Protein AF-A0A1P8UA63-F1 (afdb_monomer_lite)

Structure (mmCIF, N/CA/C/O backbone):
data_AF-A0A1P8UA63-F1
#
_entry.id   AF-A0A1P8UA63-F1
#
loop_
_atom_site.group_PDB
_atom_site.id
_atom_site.type_symbol
_atom_site.label_atom_id
_atom_site.label_alt_id
_atom_site.label_comp_id
_atom_site.label_asym_id
_atom_site.label_entity_id
_atom_site.label_seq_id
_atom_site.pdbx_PDB_ins_code
_atom_site.Cartn_x
_atom_site.Cartn_y
_atom_site.Cartn_z
_atom_site.occupancy
_atom_site.B_iso_or_equiv
_atom_site.auth_seq_id
_atom_site.auth_comp_id
_atom_site.auth_asym_id
_atom_site.auth_atom_id
_atom_site.pdbx_PDB_model_num
ATOM 1 N N . MET A 1 1 ? -2.585 11.023 6.240 1.00 89.50 1 MET A N 1
ATOM 2 C CA . MET A 1 1 ? -3.402 11.978 7.038 1.00 89.50 1 MET A CA 1
ATOM 3 C C . MET A 1 1 ? -3.393 11.525 8.494 1.00 89.50 1 MET A C 1
ATOM 5 O O . MET A 1 1 ? -3.206 10.338 8.711 1.00 89.50 1 MET A O 1
ATOM 9 N N . ILE A 1 2 ? -3.577 12.413 9.476 1.00 92.38 2 ILE A N 1
ATOM 10 C CA . ILE A 1 2 ? -3.759 12.025 10.888 1.00 92.38 2 ILE A CA 1
ATOM 11 C C . ILE A 1 2 ? -5.110 12.565 11.362 1.00 92.38 2 ILE A C 1
ATOM 13 O O . ILE A 1 2 ? -5.431 13.725 11.102 1.00 92.38 2 ILE A O 1
ATOM 17 N N . THR A 1 3 ? -5.922 11.723 11.999 1.00 90.62 3 THR A N 1
ATOM 18 C CA . THR A 1 3 ? -7.218 12.121 12.567 1.00 90.62 3 THR A CA 1
ATOM 19 C C . THR A 1 3 ? -7.043 12.862 13.897 1.00 90.62 3 THR A C 1
ATOM 21 O O . THR A 1 3 ? -5.979 12.827 14.512 1.00 90.62 3 THR A O 1
ATOM 24 N N . ARG A 1 4 ? -8.109 13.509 14.395 1.00 90.44 4 ARG A N 1
ATOM 25 C CA . ARG A 1 4 ? -8.079 14.195 15.704 1.00 90.44 4 ARG A CA 1
ATOM 26 C C . ARG A 1 4 ? -7.749 13.257 16.872 1.00 90.44 4 ARG A C 1
ATOM 28 O O . ARG A 1 4 ? -7.157 13.702 17.843 1.00 90.44 4 ARG A O 1
ATOM 35 N N . ASP A 1 5 ? -8.102 11.977 16.760 1.00 90.88 5 ASP A N 1
ATOM 36 C CA . ASP A 1 5 ? -7.791 10.928 17.738 1.00 90.88 5 ASP A CA 1
ATOM 37 C C . ASP A 1 5 ? -6.457 10.203 17.462 1.00 90.88 5 ASP A C 1
ATOM 39 O O . ASP A 1 5 ? -6.228 9.102 17.961 1.00 90.88 5 ASP A O 1
ATOM 43 N N . GLY A 1 6 ? -5.577 10.792 16.644 1.00 91.75 6 GLY A N 1
ATOM 44 C CA . GLY A 1 6 ? -4.207 10.315 16.441 1.00 91.75 6 GLY A CA 1
ATOM 45 C C . GLY A 1 6 ? -4.058 9.080 15.546 1.00 91.75 6 GLY A C 1
ATOM 46 O O . GLY A 1 6 ? -2.967 8.518 15.478 1.00 91.75 6 GLY A O 1
ATOM 47 N N . LEU A 1 7 ? -5.109 8.643 14.841 1.00 94.00 7 LEU A N 1
ATOM 48 C CA . LEU A 1 7 ? -5.006 7.565 13.855 1.00 94.00 7 LEU A CA 1
ATOM 49 C C . LEU A 1 7 ? -4.328 8.096 12.588 1.00 94.00 7 LEU A C 1
ATOM 51 O O . LEU A 1 7 ? -4.864 8.976 11.907 1.00 94.00 7 LEU A O 1
ATOM 55 N N . ALA A 1 8 ? -3.170 7.539 12.243 1.00 95.88 8 ALA A N 1
ATOM 56 C CA . ALA A 1 8 ? -2.574 7.741 10.933 1.00 95.88 8 ALA A CA 1
ATOM 57 C C . ALA A 1 8 ? -3.364 6.936 9.894 1.00 95.88 8 ALA A C 1
ATOM 59 O O . ALA A 1 8 ? -3.580 5.738 10.061 1.00 95.88 8 ALA A O 1
ATOM 60 N N . VAL A 1 9 ? -3.794 7.597 8.824 1.00 95.25 9 VAL A N 1
ATOM 61 C CA . VAL A 1 9 ? -4.528 6.994 7.708 1.00 95.25 9 VAL A CA 1
ATOM 62 C C . VAL A 1 9 ? -3.715 7.150 6.430 1.00 95.25 9 VAL A C 1
ATOM 64 O O . VAL A 1 9 ? -3.360 8.274 6.046 1.00 95.25 9 VAL A O 1
ATOM 67 N N . GLU A 1 10 ? -3.450 6.024 5.773 1.00 96.50 10 GLU A N 1
ATOM 68 C CA . GLU A 1 10 ? -2.811 5.937 4.459 1.00 96.50 10 GLU A CA 1
ATOM 69 C C . GLU A 1 10 ? -3.822 5.412 3.433 1.00 96.50 10 GLU A C 1
ATOM 71 O O . GLU A 1 10 ? -4.441 4.364 3.639 1.00 96.50 10 GLU A O 1
ATOM 76 N N . LEU A 1 11 ? -3.986 6.160 2.340 1.00 96.06 11 LEU A N 1
ATOM 77 C CA . LEU A 1 11 ? -4.754 5.741 1.173 1.00 96.06 11 LEU A CA 1
ATOM 78 C C . LEU A 1 11 ? -3.795 5.111 0.163 1.00 96.06 11 LEU A C 1
ATOM 80 O O . LEU A 1 11 ? -2.896 5.786 -0.338 1.00 96.06 11 LEU A O 1
ATOM 84 N N . ASP A 1 12 ? -4.020 3.842 -0.154 1.00 96.81 12 ASP A N 1
ATOM 85 C CA . ASP A 1 12 ? -3.206 3.090 -1.097 1.00 96.81 12 ASP A CA 1
ATOM 86 C C . ASP A 1 12 ? -3.897 3.003 -2.460 1.00 96.81 12 ASP A C 1
ATOM 88 O O . ASP A 1 12 ? -4.894 2.302 -2.659 1.00 96.81 12 ASP A O 1
ATOM 92 N N . GLU A 1 13 ? -3.332 3.735 -3.415 1.00 94.81 13 GLU A N 1
ATOM 93 C CA . GLU A 1 13 ? -3.745 3.746 -4.816 1.00 94.81 13 GLU A CA 1
ATOM 94 C C . GLU A 1 13 ? -3.035 2.646 -5.632 1.00 94.81 13 GLU A C 1
ATOM 96 O O . GLU A 1 13 ? -2.176 1.912 -5.141 1.00 94.81 13 GLU A O 1
ATOM 101 N N . GLN A 1 14 ? -3.349 2.567 -6.927 1.00 95.00 14 GLN A N 1
ATOM 102 C CA . GLN A 1 14 ? -2.903 1.533 -7.877 1.00 95.00 14 GLN A CA 1
ATOM 103 C C . GLN A 1 14 ? -1.413 1.160 -7.756 1.00 95.00 14 GLN A C 1
ATOM 105 O O . GLN A 1 14 ? -1.055 -0.011 -7.828 1.00 95.00 14 GLN A O 1
ATOM 110 N N . PHE A 1 15 ? -0.530 2.139 -7.526 1.00 95.06 15 PHE A N 1
ATOM 111 C CA . PHE A 1 15 ? 0.922 1.928 -7.492 1.00 95.06 15 PHE A CA 1
ATOM 112 C C . PHE A 1 15 ? 1.443 1.129 -6.294 1.00 95.06 15 PHE A C 1
ATOM 114 O O . PHE A 1 15 ? 2.618 0.750 -6.299 1.00 95.06 15 PHE A O 1
ATOM 121 N N . HIS A 1 16 ? 0.624 0.922 -5.265 1.00 96.81 16 HIS A N 1
ATOM 122 C CA . HIS A 1 16 ? 0.999 0.154 -4.079 1.00 96.81 16 HIS A CA 1
ATOM 123 C C . HIS A 1 16 ? 0.835 -1.352 -4.297 1.00 96.81 16 HIS A C 1
ATOM 125 O O . HIS A 1 16 ? 1.520 -2.141 -3.652 1.00 96.81 16 HIS A O 1
ATOM 131 N N . PHE A 1 17 ? -0.005 -1.769 -5.244 1.00 97.38 17 PHE A N 1
ATOM 132 C CA . PHE A 1 17 ? -0.364 -3.171 -5.441 1.00 97.38 17 PHE A CA 1
ATOM 133 C C . PHE A 1 17 ? 0.546 -3.824 -6.482 1.00 97.38 17 PHE A C 1
ATOM 135 O O . PHE A 1 17 ? 0.211 -3.938 -7.653 1.00 97.38 17 PHE A O 1
ATOM 142 N N . THR A 1 18 ? 1.745 -4.217 -6.049 1.00 97.06 18 THR A N 1
ATOM 143 C CA . THR A 1 18 ? 2.771 -4.852 -6.897 1.00 97.06 18 THR A CA 1
ATOM 144 C C . THR A 1 18 ? 3.328 -6.102 -6.224 1.00 97.06 18 THR A C 1
ATOM 146 O O . THR A 1 18 ? 3.240 -6.243 -5.001 1.00 97.06 18 THR A O 1
ATOM 149 N N . ARG A 1 19 ? 4.012 -6.979 -6.971 1.00 97.12 19 ARG A N 1
ATOM 150 C CA . ARG A 1 19 ? 4.703 -8.149 -6.394 1.00 97.12 19 ARG A CA 1
ATOM 151 C C . ARG A 1 19 ? 5.642 -7.793 -5.244 1.00 97.12 19 ARG A C 1
ATOM 153 O O . ARG A 1 19 ? 5.792 -8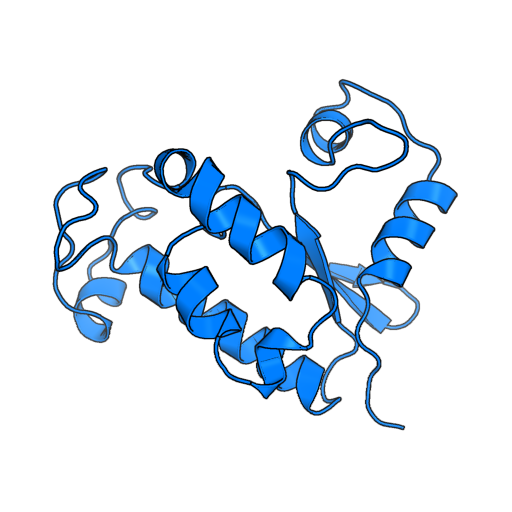.573 -4.312 1.00 97.12 19 ARG A O 1
ATOM 160 N N . TYR A 1 20 ? 6.251 -6.609 -5.276 1.00 98.06 20 TYR A N 1
ATOM 161 C CA . TYR A 1 20 ? 7.168 -6.163 -4.229 1.00 98.06 20 TYR A CA 1
ATOM 162 C C . TYR A 1 20 ? 6.437 -5.841 -2.928 1.00 98.06 20 TYR A C 1
ATOM 164 O O . TYR A 1 20 ? 6.954 -6.138 -1.855 1.00 98.06 20 TYR A O 1
ATOM 172 N N . ARG A 1 21 ? 5.217 -5.300 -3.009 1.00 98.06 21 ARG A N 1
ATOM 173 C CA . ARG A 1 21 ? 4.368 -5.098 -1.831 1.00 98.06 21 ARG A CA 1
ATOM 174 C C . ARG A 1 21 ? 3.936 -6.431 -1.231 1.00 98.06 21 ARG A C 1
ATOM 176 O O . ARG A 1 21 ? 4.046 -6.613 -0.022 1.00 98.06 21 ARG A O 1
ATOM 183 N N . ALA A 1 22 ? 3.540 -7.391 -2.067 1.00 98.19 22 ALA A N 1
ATOM 184 C CA . ALA A 1 22 ? 3.274 -8.752 -1.608 1.00 98.19 22 ALA A CA 1
ATOM 185 C C . ALA A 1 22 ? 4.516 -9.375 -0.939 1.00 98.19 22 ALA A C 1
ATOM 187 O O . ALA A 1 22 ? 4.409 -9.993 0.115 1.00 98.19 22 ALA A O 1
ATOM 188 N N . MET A 1 23 ? 5.715 -9.177 -1.496 1.00 98.12 23 MET A N 1
ATOM 189 C CA . MET A 1 23 ? 6.954 -9.664 -0.879 1.00 98.12 23 MET A CA 1
ATOM 190 C C . MET A 1 23 ? 7.189 -9.079 0.516 1.00 98.12 23 MET A C 1
ATOM 192 O O . MET A 1 23 ? 7.568 -9.827 1.414 1.00 98.12 23 MET A O 1
ATOM 196 N N . THR A 1 24 ? 6.955 -7.781 0.729 1.00 98.50 24 THR A N 1
ATOM 197 C CA . THR A 1 24 ? 7.158 -7.187 2.059 1.00 98.50 24 THR A CA 1
ATOM 198 C C . THR A 1 24 ? 6.119 -7.663 3.070 1.00 98.50 24 THR A C 1
ATOM 200 O O . THR A 1 24 ? 6.473 -7.954 4.210 1.00 98.50 24 THR A O 1
ATOM 203 N N . LEU A 1 25 ? 4.869 -7.868 2.650 1.00 98.00 25 LEU A N 1
ATOM 204 C CA . LEU A 1 25 ? 3.817 -8.427 3.508 1.00 98.00 25 LEU A CA 1
ATOM 205 C C . LEU A 1 25 ? 4.034 -9.910 3.866 1.00 98.00 25 LEU A C 1
ATOM 207 O O . LEU A 1 25 ? 3.455 -10.388 4.835 1.00 98.00 25 LEU A O 1
ATOM 211 N N . ARG A 1 26 ? 4.903 -10.646 3.156 1.00 97.62 26 ARG A N 1
ATOM 212 C CA . ARG A 1 26 ? 5.297 -12.019 3.544 1.00 97.62 26 ARG A CA 1
ATOM 213 C C . ARG A 1 26 ? 6.205 -12.074 4.773 1.00 97.62 26 ARG A C 1
ATOM 215 O O . ARG A 1 26 ? 6.407 -13.152 5.329 1.00 97.62 26 ARG A O 1
ATOM 222 N N . ILE A 1 27 ? 6.760 -10.946 5.218 1.00 96.69 27 ILE A N 1
ATOM 223 C CA . ILE A 1 27 ? 7.476 -10.886 6.495 1.00 96.69 27 ILE A CA 1
ATOM 224 C C . ILE A 1 27 ? 6.470 -11.221 7.600 1.00 96.69 27 ILE A C 1
ATOM 226 O O . ILE A 1 27 ? 5.484 -10.509 7.757 1.00 96.69 27 ILE A O 1
ATOM 230 N N . LYS A 1 28 ? 6.725 -12.283 8.381 1.00 94.56 28 LYS A N 1
ATOM 231 C CA . LYS A 1 28 ? 5.764 -12.885 9.333 1.00 94.56 28 LYS A CA 1
ATOM 232 C C . LYS A 1 28 ? 4.985 -11.864 10.167 1.00 94.56 28 LYS A C 1
ATOM 234 O O . LYS A 1 28 ? 3.776 -11.987 10.312 1.00 94.56 28 LYS A O 1
ATOM 239 N N . ARG A 1 29 ? 5.673 -10.858 10.713 1.00 93.50 29 ARG A N 1
ATOM 240 C CA . ARG A 1 29 ? 5.039 -9.811 11.524 1.00 93.50 29 ARG A CA 1
ATOM 241 C C . ARG A 1 29 ? 4.125 -8.899 10.699 1.00 93.50 29 ARG A C 1
ATOM 243 O O . ARG A 1 29 ? 3.053 -8.548 11.169 1.00 93.50 29 ARG A O 1
ATOM 250 N N . LEU A 1 30 ? 4.535 -8.528 9.486 1.00 96.50 30 LEU A N 1
ATOM 251 C CA . LEU A 1 30 ? 3.751 -7.649 8.615 1.00 96.50 30 LEU A CA 1
ATOM 252 C C . LEU A 1 30 ? 2.554 -8.384 7.998 1.00 96.50 30 LEU A C 1
ATOM 254 O O . LEU A 1 30 ? 1.500 -7.791 7.805 1.00 96.50 30 LEU A O 1
ATOM 258 N N . GLY A 1 31 ? 2.685 -9.690 7.763 1.00 95.19 31 GLY A N 1
ATOM 259 C CA . GLY A 1 31 ? 1.594 -10.537 7.277 1.00 95.19 31 GLY A CA 1
ATOM 260 C C . GLY A 1 31 ? 0.429 -10.692 8.259 1.00 95.19 31 GLY A C 1
ATOM 261 O O . GLY A 1 31 ? -0.644 -11.120 7.852 1.00 95.19 31 GLY A O 1
ATOM 262 N N . ALA A 1 32 ? 0.619 -10.325 9.531 1.00 93.31 32 ALA A N 1
ATOM 263 C CA . ALA A 1 32 ? -0.431 -10.317 10.548 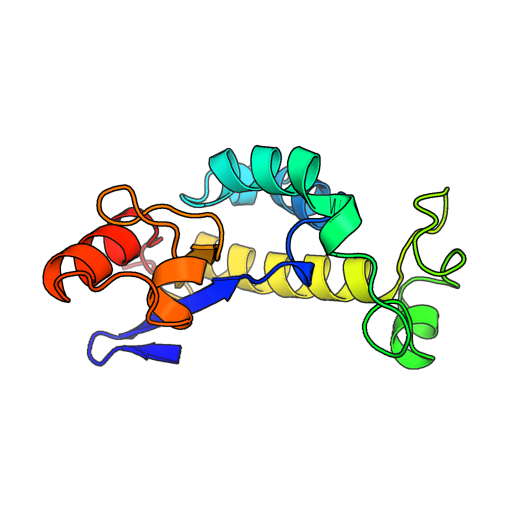1.00 93.31 32 ALA A CA 1
ATOM 264 C C . ALA A 1 32 ? -1.210 -8.987 10.617 1.00 93.31 32 ALA A C 1
ATOM 266 O O . ALA A 1 32 ? -2.127 -8.859 11.426 1.00 93.31 32 ALA A O 1
ATOM 267 N N . LEU A 1 33 ? -0.845 -7.984 9.808 1.00 95.56 33 LEU A N 1
ATOM 268 C CA . LEU A 1 33 ? -1.503 -6.677 9.819 1.00 95.56 33 LEU A CA 1
ATOM 269 C C . LEU A 1 33 ? -2.898 -6.747 9.158 1.00 95.56 33 LEU A C 1
ATOM 271 O O . LEU A 1 33 ? -3.069 -7.484 8.185 1.00 95.56 33 LEU A O 1
ATOM 275 N N . PRO A 1 34 ? -3.885 -5.940 9.602 1.00 95.00 34 PRO A N 1
ATOM 276 C CA . PRO A 1 34 ? -5.278 -6.022 9.135 1.00 95.00 34 PRO A CA 1
ATOM 277 C C . PRO A 1 34 ? -5.484 -5.844 7.623 1.00 95.00 34 PRO A C 1
ATOM 279 O O . PRO A 1 34 ? -6.478 -6.307 7.063 1.00 95.00 34 PRO A O 1
ATOM 282 N N . TRP A 1 35 ? -4.571 -5.153 6.937 1.00 95.56 35 TRP A N 1
ATOM 283 C CA . TRP A 1 35 ? -4.619 -4.962 5.482 1.00 95.56 35 TRP A CA 1
ATOM 284 C C . TRP A 1 35 ? -3.936 -6.079 4.687 1.00 95.56 35 TRP A C 1
ATOM 286 O O . TRP A 1 35 ? -4.175 -6.188 3.486 1.00 95.56 35 TRP A O 1
ATOM 296 N N . ALA A 1 36 ? -3.105 -6.916 5.317 1.00 95.94 36 ALA A N 1
ATOM 297 C CA . ALA A 1 36 ? -2.210 -7.827 4.607 1.00 95.94 36 ALA A CA 1
ATOM 298 C C . ALA A 1 36 ? -2.958 -8.832 3.719 1.00 95.94 36 ALA A C 1
ATOM 300 O O . ALA A 1 36 ? -2.588 -8.995 2.558 1.00 95.94 36 ALA A O 1
ATOM 301 N N . GLY A 1 37 ? -4.028 -9.448 4.239 1.00 94.69 37 GLY A N 1
ATOM 302 C CA . GLY A 1 37 ? -4.827 -10.448 3.519 1.00 94.69 37 GLY A CA 1
ATOM 303 C C . GLY A 1 37 ? -5.329 -9.935 2.163 1.00 94.69 37 GLY A C 1
ATOM 304 O O . GLY A 1 37 ? -4.839 -10.398 1.136 1.00 94.69 37 GLY A O 1
ATOM 305 N N . PRO A 1 38 ? -6.216 -8.921 2.134 1.00 95.31 38 PRO A N 1
ATOM 306 C CA . PRO A 1 38 ? -6.726 -8.371 0.875 1.00 95.31 38 PRO A CA 1
ATOM 307 C C . PRO A 1 38 ? -5.637 -7.797 -0.036 1.00 95.31 38 PRO A C 1
ATOM 309 O O . PRO A 1 38 ? -5.767 -7.816 -1.255 1.00 95.31 38 PRO A O 1
ATOM 312 N N . TYR A 1 39 ? -4.525 -7.315 0.525 1.00 97.62 39 TYR A N 1
ATOM 313 C CA . TYR A 1 39 ? -3.448 -6.742 -0.281 1.00 97.62 39 TYR A CA 1
ATOM 314 C C . TYR A 1 39 ? -2.704 -7.794 -1.098 1.00 97.62 39 TYR A C 1
ATOM 316 O O . TYR A 1 39 ? -2.211 -7.454 -2.174 1.00 97.62 39 TYR A O 1
ATOM 324 N N . PHE A 1 40 ? -2.631 -9.050 -0.648 1.00 97.38 40 PHE A N 1
ATOM 325 C CA . PHE A 1 40 ? -2.106 -10.126 -1.490 1.00 97.38 40 PHE A CA 1
ATOM 326 C C . PHE A 1 40 ? -2.952 -10.300 -2.751 1.00 97.38 40 PHE A C 1
ATOM 328 O O . PHE A 1 40 ? -2.395 -10.332 -3.851 1.00 97.38 40 PHE A O 1
ATOM 335 N N . ASP A 1 41 ? -4.276 -10.312 -2.596 1.00 96.88 41 ASP A N 1
ATOM 336 C CA . ASP A 1 41 ? -5.214 -10.436 -3.711 1.00 96.88 41 ASP A CA 1
ATOM 337 C C . ASP A 1 41 ? -5.112 -9.232 -4.648 1.00 96.88 41 ASP A C 1
ATOM 339 O O . ASP A 1 41 ? -5.006 -9.398 -5.862 1.00 96.88 41 ASP A O 1
ATOM 343 N N . TYR A 1 42 ? -5.045 -8.017 -4.100 1.00 97.81 42 TYR A N 1
ATOM 344 C CA . TYR A 1 42 ? -4.898 -6.803 -4.902 1.00 97.81 42 TYR A CA 1
ATOM 345 C C . TYR A 1 42 ? -3.567 -6.760 -5.656 1.00 97.81 42 TYR A C 1
ATOM 347 O O . TYR A 1 42 ? -3.536 -6.366 -6.819 1.00 97.81 42 TYR A O 1
ATOM 355 N N . CYS A 1 43 ? -2.463 -7.189 -5.035 1.00 97.56 43 CYS A N 1
ATOM 356 C CA . CYS A 1 43 ? -1.169 -7.273 -5.715 1.00 97.56 43 CYS A CA 1
ATOM 357 C C . CYS A 1 43 ? -1.194 -8.290 -6.859 1.00 97.56 43 CYS A C 1
ATOM 359 O O . CYS A 1 43 ? -0.555 -8.055 -7.879 1.00 97.56 43 CYS A O 1
ATOM 361 N N . ALA A 1 44 ? -1.911 -9.405 -6.706 1.00 96.19 44 ALA A N 1
ATOM 362 C CA . ALA A 1 44 ? -2.048 -10.400 -7.764 1.00 96.19 44 ALA A CA 1
ATOM 363 C C . ALA A 1 44 ? -2.954 -9.909 -8.906 1.00 96.19 44 ALA A C 1
ATOM 365 O O . ALA A 1 44 ? -2.623 -10.096 -10.074 1.00 96.19 44 ALA A O 1
ATOM 366 N N . GLN A 1 45 ? -4.075 -9.262 -8.579 1.00 96.50 45 GLN A N 1
ATOM 367 C CA . GLN A 1 45 ? -5.084 -8.844 -9.556 1.00 96.50 45 GLN A CA 1
ATOM 368 C C . GLN A 1 45 ? -4.712 -7.557 -10.303 1.00 96.50 45 GLN A C 1
ATOM 370 O O . GLN A 1 45 ? -5.018 -7.426 -11.487 1.00 96.50 45 GLN A O 1
ATOM 375 N N . PHE A 1 46 ? -4.055 -6.605 -9.635 1.00 95.56 46 PHE A N 1
ATOM 376 C CA . PHE A 1 46 ? -3.923 -5.231 -10.131 1.00 95.56 46 PHE A CA 1
ATOM 377 C C . PHE A 1 46 ? -2.481 -4.780 -10.402 1.00 95.56 46 PHE A C 1
ATOM 379 O O . PHE A 1 46 ? -2.256 -3.596 -10.656 1.00 95.56 46 PHE A O 1
ATOM 386 N N . GLU A 1 47 ? -1.498 -5.691 -10.416 1.00 94.62 47 GLU A N 1
ATOM 387 C CA . GLU A 1 47 ? -0.095 -5.334 -10.698 1.00 94.62 47 GLU A CA 1
ATOM 388 C C . GLU A 1 47 ? 0.072 -4.635 -12.059 1.00 94.62 47 GLU A C 1
ATOM 390 O O . GLU A 1 47 ? 0.842 -3.679 -12.177 1.00 94.62 47 GLU A O 1
ATOM 395 N N . SER A 1 48 ? -0.692 -5.038 -13.077 1.00 92.44 48 SER A N 1
ATOM 396 C CA . SER A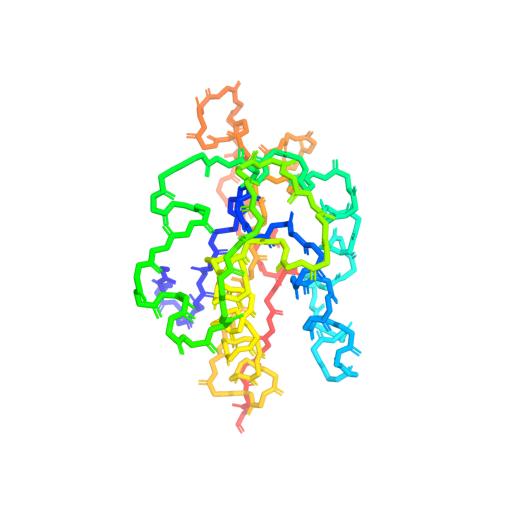 1 48 ? -0.679 -4.387 -14.394 1.00 92.44 48 SER A CA 1
ATOM 397 C C . SER A 1 48 ? -1.125 -2.921 -14.333 1.00 92.44 48 SER A C 1
ATOM 399 O O . SER A 1 48 ? -0.518 -2.071 -14.983 1.00 92.44 48 SER A O 1
ATOM 401 N N . ALA A 1 49 ? -2.116 -2.587 -13.500 1.00 91.00 49 ALA A N 1
ATOM 402 C CA . ALA A 1 49 ? -2.599 -1.215 -13.322 1.00 91.00 49 ALA A CA 1
ATOM 403 C C . ALA A 1 49 ? -1.545 -0.296 -12.671 1.00 91.00 49 ALA A C 1
ATOM 405 O O . ALA A 1 49 ? -1.562 0.923 -12.867 1.00 91.00 49 ALA A O 1
ATOM 406 N N . ALA A 1 50 ? -0.581 -0.872 -11.944 1.00 86.19 50 ALA A N 1
ATOM 407 C CA . ALA A 1 50 ? 0.541 -0.141 -11.363 1.00 86.19 50 ALA A CA 1
ATOM 408 C C . ALA A 1 50 ? 1.614 0.257 -12.400 1.00 86.19 50 ALA A C 1
ATOM 410 O O . ALA A 1 50 ? 2.455 1.116 -12.111 1.00 86.19 50 ALA A O 1
ATOM 411 N N . ALA A 1 51 ? 1.605 -0.323 -13.608 1.00 84.38 51 ALA A N 1
ATOM 412 C CA . ALA A 1 51 ? 2.596 -0.058 -14.650 1.00 84.38 51 ALA A CA 1
ATOM 413 C C . ALA A 1 51 ? 2.354 1.259 -15.398 1.00 84.38 51 ALA A C 1
ATOM 415 O O . ALA A 1 51 ? 1.949 1.284 -16.559 1.00 84.38 51 ALA A O 1
ATOM 416 N N . ARG A 1 52 ? 2.666 2.382 -14.747 1.00 81.88 52 ARG A N 1
ATOM 417 C CA . ARG A 1 52 ? 2.655 3.701 -15.396 1.00 81.88 52 ARG A CA 1
ATOM 418 C C . ARG A 1 52 ? 4.060 4.229 -15.640 1.00 81.88 52 ARG A C 1
ATOM 420 O O . ARG A 1 52 ? 4.910 4.159 -14.759 1.00 81.88 52 ARG A O 1
ATOM 427 N N . GLY A 1 53 ? 4.273 4.795 -16.828 1.00 80.12 53 GLY A N 1
ATOM 428 C CA . GLY A 1 53 ? 5.566 5.322 -17.268 1.00 80.12 53 GLY A CA 1
ATOM 429 C C . GLY A 1 53 ? 6.076 6.545 -16.496 1.00 80.12 53 GLY A C 1
ATOM 430 O O . GLY A 1 53 ? 5.422 7.084 -15.597 1.00 80.12 53 GLY A O 1
ATOM 431 N N . GLY A 1 54 ? 7.281 6.984 -16.867 1.00 84.31 54 GLY A N 1
ATOM 432 C CA . GLY A 1 54 ? 7.984 8.103 -16.236 1.00 84.31 54 GLY A CA 1
ATOM 433 C C . GLY A 1 54 ? 8.438 7.796 -14.805 1.00 84.31 54 GLY A C 1
ATOM 434 O O . GLY A 1 54 ? 8.696 6.643 -14.453 1.00 84.3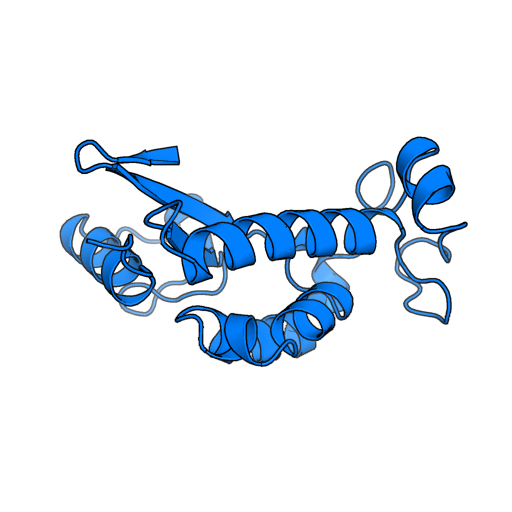1 54 GLY A O 1
ATOM 435 N N . GLY A 1 55 ? 8.470 8.829 -13.954 1.00 86.19 55 GLY A N 1
ATOM 436 C CA . GLY A 1 55 ? 8.914 8.751 -12.550 1.00 86.19 55 GLY A CA 1
ATOM 437 C C . GLY A 1 55 ? 8.113 7.800 -11.647 1.00 86.19 55 GLY A C 1
ATOM 438 O O . GLY A 1 55 ? 8.459 7.601 -10.481 1.00 86.19 55 GLY A O 1
ATOM 439 N N . ARG A 1 56 ? 7.023 7.221 -12.163 1.00 89.88 56 ARG A N 1
ATOM 440 C CA . ARG A 1 56 ? 6.204 6.211 -11.482 1.00 89.88 56 ARG A CA 1
ATOM 441 C C . ARG A 1 56 ? 6.747 4.793 -11.668 1.00 89.88 56 ARG A C 1
ATOM 443 O O . ARG A 1 56 ? 6.527 3.969 -10.784 1.00 89.88 56 ARG A O 1
ATOM 450 N N . TRP A 1 57 ? 7.496 4.551 -12.745 1.00 95.19 57 TRP A N 1
ATOM 451 C CA . TRP A 1 57 ? 8.146 3.274 -13.036 1.00 95.19 57 TRP A CA 1
ATOM 452 C C . TRP A 1 57 ? 9.608 3.254 -12.591 1.00 95.19 57 TRP A C 1
ATOM 454 O O . TRP A 1 57 ? 10.058 2.300 -11.956 1.00 95.19 57 TRP A O 1
ATOM 464 N N . THR A 1 58 ? 10.350 4.316 -12.897 1.00 96.19 58 THR A N 1
ATOM 465 C CA . THR A 1 58 ? 11.777 4.413 -12.587 1.00 96.19 58 THR A CA 1
ATOM 466 C C . THR A 1 58 ? 12.223 5.870 -12.488 1.00 96.19 58 THR A C 1
ATOM 468 O O . THR A 1 58 ? 11.576 6.775 -13.012 1.00 96.19 58 THR A O 1
ATOM 471 N N . SER A 1 59 ? 13.332 6.100 -11.800 1.00 95.94 59 SER A N 1
ATOM 472 C CA . SER A 1 59 ? 14.048 7.374 -11.714 1.00 95.94 59 SER A CA 1
ATOM 473 C C . SER A 1 59 ? 15.530 7.115 -11.419 1.00 95.94 59 SER A C 1
ATOM 475 O O . SER A 1 59 ? 15.843 6.088 -10.806 1.00 95.94 59 SER A O 1
ATOM 477 N N . PRO A 1 60 ? 16.441 8.062 -11.723 1.00 97.31 60 PRO A N 1
ATOM 478 C CA . PRO A 1 60 ? 17.862 7.894 -11.415 1.00 97.31 60 PRO A CA 1
ATOM 479 C C . PRO A 1 60 ? 18.135 7.562 -9.941 1.00 97.31 60 PRO A C 1
ATOM 481 O O . PRO A 1 60 ? 18.997 6.746 -9.632 1.00 97.31 60 PRO A O 1
ATOM 484 N N . SER A 1 61 ? 17.383 8.158 -9.009 1.00 96.81 61 SER A N 1
ATOM 485 C CA . SER A 1 61 ? 17.530 7.868 -7.578 1.00 96.81 61 SER A CA 1
ATOM 486 C C . SER A 1 61 ? 17.052 6.464 -7.206 1.00 96.81 61 SER A C 1
ATOM 488 O O . SER A 1 61 ? 17.704 5.796 -6.408 1.00 96.81 61 SER A O 1
ATOM 490 N N . THR A 1 62 ? 15.952 5.987 -7.797 1.00 97.44 62 THR A N 1
ATOM 491 C CA . THR A 1 62 ? 15.475 4.620 -7.541 1.00 97.44 62 THR A CA 1
ATOM 492 C C . THR A 1 62 ? 16.420 3.573 -8.112 1.00 97.44 62 THR A C 1
ATOM 494 O O . THR A 1 62 ? 16.650 2.561 -7.459 1.00 97.44 62 THR A O 1
ATOM 497 N N . GLU A 1 63 ? 17.024 3.823 -9.276 1.00 97.62 63 GLU A N 1
ATOM 498 C CA . GLU A 1 63 ? 17.950 2.873 -9.898 1.00 97.62 63 GLU A CA 1
ATOM 499 C C . GLU A 1 63 ? 19.289 2.802 -9.168 1.00 97.62 63 GLU A C 1
ATOM 501 O O . GLU A 1 63 ? 19.843 1.714 -9.029 1.00 97.62 63 GLU A O 1
ATOM 506 N N . LYS A 1 64 ? 19.769 3.919 -8.601 1.00 98.06 64 LYS A N 1
ATOM 507 C CA . LYS A 1 64 ? 20.929 3.902 -7.693 1.00 98.06 64 LYS A CA 1
ATOM 508 C C . LYS A 1 64 ? 20.718 2.977 -6.490 1.00 98.06 64 LYS A C 1
ATOM 510 O O . LYS A 1 64 ? 21.677 2.380 -6.020 1.00 98.06 64 LYS A O 1
ATOM 515 N N . MET A 1 65 ? 19.485 2.867 -5.991 1.00 97.31 65 MET A N 1
ATOM 516 C CA . MET A 1 65 ? 19.165 2.064 -4.807 1.00 97.31 65 MET A CA 1
ATOM 517 C C . MET A 1 65 ? 18.768 0.617 -5.140 1.00 97.31 65 MET A C 1
ATOM 519 O O . MET A 1 65 ? 19.108 -0.296 -4.395 1.00 97.31 65 MET A O 1
ATOM 523 N N . PHE A 1 66 ? 18.041 0.395 -6.238 1.00 97.38 66 PHE A N 1
ATOM 524 C CA . PHE A 1 66 ? 17.403 -0.894 -6.548 1.00 97.38 66 PHE A CA 1
ATOM 525 C C . PHE A 1 66 ? 17.865 -1.535 -7.864 1.00 97.38 66 PHE A C 1
ATOM 527 O O . PHE A 1 66 ? 17.326 -2.577 -8.261 1.00 97.38 66 PHE A O 1
ATOM 534 N N . GLY A 1 67 ? 18.847 -0.925 -8.530 1.00 97.50 67 GLY A N 1
ATOM 535 C CA . GLY A 1 67 ? 19.307 -1.297 -9.862 1.00 97.50 67 GLY A CA 1
ATOM 536 C C . GLY A 1 67 ? 18.382 -0.804 -10.975 1.00 97.50 67 GLY A C 1
ATOM 537 O O . GLY A 1 67 ? 17.281 -0.308 -10.727 1.00 97.50 67 GLY A O 1
ATOM 538 N N . ALA A 1 68 ? 18.842 -0.956 -12.218 1.00 97.31 68 ALA A N 1
ATOM 539 C CA . ALA A 1 68 ? 18.083 -0.584 -13.409 1.00 97.31 68 ALA A CA 1
ATOM 540 C C . ALA A 1 68 ? 16.711 -1.274 -13.451 1.00 97.31 68 ALA A C 1
ATOM 542 O O . ALA A 1 68 ? 16.590 -2.440 -13.061 1.00 97.31 68 ALA A O 1
ATOM 543 N N . SER A 1 69 ? 15.700 -0.575 -13.967 1.00 97.06 69 SER A N 1
ATOM 544 C CA . SER A 1 69 ? 14.382 -1.172 -14.200 1.00 97.06 69 SER A CA 1
ATOM 545 C C . SER A 1 69 ? 14.335 -1.977 -15.502 1.00 97.06 69 SER A C 1
ATOM 547 O O . SER A 1 69 ? 15.145 -1.793 -16.412 1.00 97.06 69 SER A O 1
ATOM 549 N N . ASP A 1 70 ? 13.346 -2.859 -15.613 1.00 96.94 70 ASP A N 1
ATOM 550 C CA . ASP A 1 70 ? 12.880 -3.332 -16.919 1.00 96.94 70 ASP A CA 1
ATOM 551 C C . ASP A 1 70 ? 12.130 -2.207 -17.663 1.00 96.94 70 ASP A C 1
ATOM 553 O O . ASP A 1 70 ? 11.815 -1.181 -17.051 1.00 96.94 70 ASP A O 1
ATOM 557 N N . PRO A 1 71 ? 11.837 -2.350 -18.971 1.00 95.75 71 PRO A N 1
ATOM 558 C CA . PRO A 1 71 ? 10.971 -1.406 -19.673 1.00 95.75 71 PRO A CA 1
ATOM 559 C C . PRO A 1 71 ? 9.613 -1.239 -18.975 1.00 95.75 71 PRO A C 1
ATOM 561 O O . PRO A 1 71 ? 9.148 -2.131 -18.265 1.00 95.75 71 PRO A O 1
ATOM 564 N N . VAL A 1 72 ? 8.965 -0.090 -19.174 1.00 94.88 72 VAL A N 1
ATOM 565 C CA . VAL A 1 72 ? 7.658 0.204 -18.563 1.00 94.88 72 VAL A CA 1
ATOM 566 C C . VAL A 1 72 ? 6.646 -0.887 -18.920 1.00 94.88 72 VAL A C 1
ATOM 568 O O . VAL A 1 72 ? 6.490 -1.221 -20.090 1.00 94.88 72 VAL A O 1
ATOM 571 N N . GLY A 1 73 ? 5.965 -1.440 -17.912 1.00 90.56 73 GLY A N 1
ATOM 572 C CA . GLY A 1 73 ? 4.979 -2.513 -18.099 1.00 90.56 73 GLY A CA 1
ATOM 573 C C . GLY A 1 73 ? 5.569 -3.908 -18.288 1.00 90.56 73 GLY A C 1
ATOM 574 O O . GLY A 1 73 ? 4.821 -4.882 -18.316 1.00 90.56 73 GLY A O 1
ATOM 575 N N . VAL A 1 74 ? 6.896 -4.038 -18.346 1.00 93.81 74 VAL A N 1
ATOM 576 C CA . VAL A 1 74 ? 7.565 -5.337 -18.378 1.00 93.81 74 VAL A CA 1
ATOM 577 C C . VAL A 1 74 ? 7.889 -5.767 -16.955 1.00 93.81 74 VAL A C 1
ATOM 579 O O . VAL A 1 74 ? 8.759 -5.211 -16.285 1.00 93.81 74 VAL A O 1
ATOM 582 N N . PHE A 1 75 ? 7.211 -6.810 -16.491 1.00 91.81 75 PHE A N 1
ATOM 583 C CA . PHE A 1 75 ? 7.425 -7.373 -15.161 1.00 91.81 75 PHE A CA 1
ATOM 584 C C . PHE A 1 75 ? 8.428 -8.534 -15.174 1.00 91.81 75 PHE A C 1
ATOM 586 O O . PHE A 1 75 ? 8.151 -9.629 -14.672 1.00 91.81 75 PHE A O 1
ATOM 593 N N . GLY A 1 76 ? 9.586 -8.284 -15.787 1.00 93.38 76 GLY A N 1
ATOM 594 C CA . GLY A 1 76 ? 10.683 -9.237 -15.899 1.00 93.38 76 GLY A CA 1
ATOM 595 C C . GLY A 1 76 ? 11.486 -9.381 -14.605 1.00 93.38 76 GLY A C 1
ATOM 596 O O . GLY A 1 76 ? 11.006 -9.121 -13.498 1.00 93.38 76 GLY A O 1
ATOM 597 N N . LYS A 1 77 ? 12.744 -9.811 -14.745 1.00 94.06 77 LYS A N 1
ATOM 598 C CA . LYS A 1 77 ? 13.647 -10.061 -13.611 1.00 94.06 77 LYS A CA 1
ATOM 599 C C . LYS A 1 77 ? 13.925 -8.799 -12.790 1.00 94.06 77 LYS A C 1
ATOM 601 O O . LYS A 1 77 ? 14.104 -8.890 -11.577 1.00 94.06 77 LYS A O 1
ATOM 606 N N . ARG A 1 78 ? 14.014 -7.631 -13.432 1.00 96.50 78 ARG A N 1
ATOM 607 C CA . ARG A 1 78 ? 14.343 -6.373 -12.749 1.00 96.50 78 ARG A CA 1
ATOM 608 C C . ARG A 1 78 ? 13.089 -5.658 -12.259 1.00 96.50 78 ARG A C 1
ATOM 610 O O . ARG A 1 78 ? 13.132 -5.071 -11.178 1.00 96.50 78 ARG A O 1
ATOM 617 N N . GLY A 1 79 ? 12.000 -5.727 -13.027 1.00 95.31 79 GLY A N 1
ATOM 618 C CA . GLY A 1 79 ? 10.752 -4.991 -12.835 1.00 95.31 79 GLY A CA 1
ATOM 619 C C . GLY A 1 79 ? 10.974 -3.493 -12.599 1.00 95.31 79 GLY A C 1
ATOM 620 O O . GLY A 1 79 ? 11.942 -2.920 -13.088 1.00 95.31 79 GLY A O 1
ATOM 621 N N . SER A 1 80 ? 10.085 -2.852 -11.837 1.00 97.19 80 SER A N 1
ATOM 622 C CA . SER A 1 80 ? 10.159 -1.415 -11.533 1.00 97.19 80 SER A CA 1
ATOM 623 C C . SER A 1 80 ? 11.003 -1.108 -10.286 1.00 97.19 80 SER A C 1
ATOM 625 O O . SER A 1 80 ? 10.675 -1.544 -9.179 1.00 97.19 80 SER A O 1
ATOM 627 N N . ALA A 1 81 ? 12.043 -0.281 -10.435 1.00 97.44 81 ALA A N 1
ATOM 628 C CA . ALA A 1 81 ? 12.834 0.244 -9.317 1.00 97.44 81 ALA A CA 1
ATOM 629 C C . ALA A 1 81 ? 11.997 1.147 -8.394 1.00 97.44 81 ALA A C 1
ATOM 631 O O . ALA A 1 81 ? 12.115 1.074 -7.168 1.00 97.44 81 ALA A O 1
ATOM 632 N N . ARG A 1 82 ? 11.085 1.956 -8.955 1.00 97.00 82 ARG A N 1
ATOM 633 C CA . ARG A 1 82 ? 10.184 2.807 -8.161 1.00 97.00 82 ARG A CA 1
ATOM 634 C C . ARG A 1 82 ? 9.184 1.988 -7.343 1.00 97.00 82 ARG A C 1
ATOM 636 O O . ARG A 1 82 ? 8.895 2.358 -6.206 1.00 97.00 82 ARG A O 1
ATOM 643 N N . ALA A 1 83 ? 8.682 0.875 -7.878 1.00 96.94 83 ALA A N 1
ATOM 644 C CA . ALA A 1 83 ? 7.793 -0.023 -7.146 1.00 96.94 83 ALA A CA 1
ATOM 645 C C . ALA A 1 83 ? 8.503 -0.682 -5.953 1.00 96.94 83 ALA A C 1
ATOM 647 O O . ALA A 1 83 ? 7.934 -0.723 -4.864 1.00 96.94 83 ALA A O 1
ATOM 648 N N . LYS A 1 84 ? 9.765 -1.109 -6.114 1.00 98.19 84 LYS A N 1
ATOM 649 C CA . LYS A 1 84 ? 10.588 -1.619 -5.000 1.00 98.19 84 LYS A CA 1
ATOM 650 C C . LYS A 1 84 ? 10.780 -0.568 -3.907 1.00 98.19 84 LYS A C 1
ATOM 652 O O . LYS A 1 84 ? 10.609 -0.877 -2.731 1.00 98.19 84 LYS A O 1
ATOM 657 N N . GLN A 1 85 ? 11.068 0.678 -4.290 1.00 97.56 85 GLN A N 1
ATOM 658 C CA . GLN A 1 85 ? 11.192 1.775 -3.329 1.00 97.56 85 GLN A CA 1
ATOM 659 C C . GLN A 1 85 ? 9.898 1.999 -2.545 1.00 97.56 85 GLN A C 1
ATOM 661 O O . GLN A 1 85 ? 9.934 2.091 -1.321 1.00 97.56 85 GLN A O 1
ATOM 666 N N . ARG A 1 86 ? 8.757 2.068 -3.240 1.00 96.88 86 ARG A N 1
ATOM 667 C CA . ARG A 1 86 ? 7.451 2.250 -2.596 1.00 96.88 86 ARG A CA 1
ATOM 668 C C . ARG A 1 86 ? 7.146 1.103 -1.634 1.00 96.88 86 ARG A C 1
ATOM 670 O O . ARG A 1 86 ? 6.809 1.364 -0.488 1.00 96.88 86 ARG A O 1
ATOM 677 N N . ALA A 1 87 ? 7.369 -0.140 -2.061 1.00 98.19 87 ALA A N 1
ATOM 678 C CA . ALA A 1 87 ? 7.168 -1.313 -1.218 1.00 98.19 87 ALA A CA 1
ATOM 679 C C . ALA A 1 87 ? 8.062 -1.308 0.032 1.00 98.19 87 ALA A C 1
ATOM 681 O O . ALA A 1 87 ? 7.594 -1.690 1.103 1.00 98.19 87 ALA A O 1
ATOM 682 N N . LEU A 1 88 ? 9.318 -0.855 -0.079 1.00 98.50 88 LEU A N 1
ATOM 683 C CA . LEU A 1 88 ? 10.208 -0.691 1.073 1.00 98.50 88 LEU A CA 1
ATOM 684 C C . LEU A 1 88 ? 9.681 0.376 2.040 1.00 98.50 88 LEU A C 1
ATOM 686 O O . LEU A 1 88 ? 9.643 0.143 3.243 1.00 98.50 88 LEU A O 1
ATOM 690 N N . TYR A 1 89 ? 9.264 1.536 1.535 1.00 97.75 89 TYR A N 1
ATOM 691 C CA . TYR A 1 89 ? 8.745 2.611 2.387 1.00 97.75 89 TYR A CA 1
ATOM 692 C C . TYR A 1 89 ? 7.440 2.213 3.074 1.00 97.75 89 TYR A C 1
ATOM 694 O O . TYR A 1 89 ? 7.270 2.480 4.263 1.00 97.75 89 TYR A O 1
ATOM 702 N N . ASP A 1 90 ? 6.561 1.506 2.367 1.00 98.12 90 ASP A N 1
ATOM 703 C CA . ASP A 1 90 ? 5.360 0.929 2.961 1.00 98.12 90 ASP A CA 1
ATOM 704 C C . ASP A 1 90 ? 5.707 -0.092 4.045 1.00 98.12 90 ASP A C 1
ATOM 706 O O . ASP A 1 90 ? 5.132 -0.042 5.127 1.00 98.12 90 ASP A O 1
ATOM 710 N N . ALA A 1 91 ? 6.697 -0.957 3.809 1.00 98.38 91 ALA A N 1
ATOM 711 C CA . ALA A 1 91 ? 7.153 -1.922 4.808 1.00 98.38 91 ALA A CA 1
ATOM 712 C C . ALA A 1 91 ? 7.705 -1.252 6.074 1.00 98.38 91 ALA A C 1
ATOM 714 O O . ALA A 1 91 ? 7.485 -1.756 7.171 1.00 98.38 91 ALA A O 1
ATOM 715 N N . MET A 1 92 ? 8.388 -0.110 5.949 1.00 98.19 92 MET A N 1
ATOM 716 C CA . MET A 1 92 ? 8.875 0.647 7.107 1.00 98.19 92 MET A CA 1
ATOM 717 C C . MET A 1 92 ? 7.727 1.235 7.935 1.00 98.19 92 MET A C 1
ATOM 719 O O . MET A 1 92 ? 7.765 1.161 9.163 1.00 98.19 92 MET A O 1
ATOM 723 N N . LYS A 1 93 ? 6.687 1.775 7.282 1.00 97.00 93 LYS A N 1
ATOM 724 C CA . LYS A 1 93 ? 5.474 2.257 7.968 1.00 97.00 93 LYS A CA 1
ATOM 725 C C . LYS A 1 93 ? 4.733 1.113 8.657 1.00 97.00 93 LYS A C 1
ATOM 727 O O . LYS A 1 93 ? 4.354 1.230 9.819 1.00 97.00 93 LYS A O 1
ATOM 732 N N . ASP A 1 94 ? 4.586 -0.009 7.960 1.00 97.44 94 ASP A N 1
ATOM 733 C CA . ASP A 1 94 ? 3.970 -1.219 8.495 1.00 97.44 94 ASP A CA 1
ATOM 734 C C . ASP A 1 94 ? 4.751 -1.762 9.696 1.00 97.44 94 ASP A C 1
ATOM 736 O O . ASP A 1 94 ? 4.162 -2.170 10.694 1.00 97.44 94 ASP A O 1
ATOM 740 N N . PHE A 1 95 ? 6.085 -1.734 9.630 1.00 97.19 95 PHE A N 1
ATOM 741 C CA . PHE A 1 95 ? 6.928 -2.146 10.741 1.00 97.19 95 PHE A CA 1
ATOM 742 C C . PHE A 1 95 ? 6.741 -1.225 11.946 1.00 97.19 95 PHE A C 1
ATOM 744 O O . PHE A 1 95 ? 6.502 -1.735 13.039 1.00 97.19 95 PHE A O 1
ATOM 751 N N . ALA A 1 96 ? 6.771 0.098 11.750 1.00 95.75 96 ALA A N 1
ATOM 752 C CA . ALA A 1 96 ? 6.513 1.076 12.807 1.00 95.75 96 ALA A CA 1
ATOM 753 C C . ALA A 1 96 ? 5.145 0.852 13.474 1.00 95.75 96 ALA A C 1
ATOM 755 O O . ALA A 1 96 ? 5.052 0.872 14.701 1.00 95.75 96 ALA A O 1
ATOM 756 N N . ALA A 1 97 ? 4.105 0.557 12.688 1.00 95.44 97 ALA A N 1
ATOM 757 C CA . ALA A 1 97 ? 2.800 0.182 13.223 1.00 95.44 97 ALA A CA 1
ATOM 758 C C . ALA A 1 97 ? 2.873 -1.123 14.025 1.00 95.44 97 ALA A C 1
ATOM 760 O O . ALA A 1 97 ? 2.410 -1.187 15.158 1.00 95.44 97 ALA A O 1
ATOM 761 N N . SER A 1 98 ? 3.535 -2.149 13.485 1.00 94.94 98 SER A N 1
ATOM 762 C CA . SER A 1 98 ? 3.636 -3.466 14.124 1.00 94.94 98 SER A CA 1
ATOM 763 C C . SER A 1 98 ? 4.367 -3.463 15.472 1.00 94.94 98 SER A C 1
ATOM 765 O O . SER A 1 98 ? 4.141 -4.358 16.286 1.00 94.94 98 SER A O 1
ATOM 767 N N . VAL A 1 99 ? 5.246 -2.481 15.705 1.00 93.62 99 VAL A N 1
ATOM 768 C CA . VAL A 1 99 ? 5.937 -2.269 16.989 1.00 93.62 99 VAL A CA 1
ATOM 769 C C . VAL A 1 99 ? 5.272 -1.198 17.856 1.00 93.62 99 VAL A C 1
ATOM 771 O O . VAL A 1 99 ? 5.826 -0.814 18.879 1.00 93.62 99 VAL A O 1
ATOM 774 N N . GLY A 1 100 ? 4.099 -0.707 17.456 1.00 90.94 100 GLY A N 1
ATOM 775 C CA . GLY A 1 100 ? 3.294 0.215 18.246 1.00 90.94 100 GLY A CA 1
ATOM 776 C C . GLY A 1 100 ? 3.769 1.668 18.247 1.00 90.94 100 GLY A C 1
ATOM 777 O O . GLY A 1 100 ? 3.223 2.460 19.006 1.00 90.94 100 GLY A O 1
ATOM 778 N N . VAL A 1 101 ? 4.736 2.038 17.399 1.00 93.00 101 VAL A N 1
ATOM 779 C CA . VAL A 1 101 ? 5.228 3.426 17.270 1.00 93.00 101 VAL A CA 1
ATOM 780 C C . VAL A 1 101 ? 4.155 4.342 16.678 1.00 93.00 101 VAL A C 1
ATOM 782 O O . VAL A 1 101 ? 4.117 5.532 16.974 1.00 93.00 101 VAL A O 1
ATOM 785 N N . VAL A 1 102 ? 3.279 3.798 15.832 1.00 93.81 102 VAL A N 1
ATOM 786 C CA . VAL A 1 102 ? 2.178 4.538 15.214 1.00 93.81 102 VAL A CA 1
ATOM 787 C C . VAL A 1 102 ? 0.905 3.703 15.220 1.00 93.81 102 VAL A C 1
ATOM 789 O O . VAL A 1 102 ? 0.920 2.526 14.868 1.00 93.81 102 VAL A O 1
ATOM 792 N N . ARG A 1 103 ? -0.221 4.331 15.566 1.00 94.75 103 ARG A N 1
ATOM 793 C CA . ARG A 1 103 ? -1.549 3.772 15.311 1.00 94.75 103 ARG A CA 1
ATOM 794 C C . ARG A 1 103 ? -1.885 4.017 13.841 1.00 94.75 103 ARG A C 1
ATOM 796 O O . ARG A 1 103 ? -2.087 5.166 13.450 1.00 94.75 103 ARG A O 1
ATOM 803 N N . LEU A 1 104 ? -1.910 2.965 13.027 1.00 96.44 104 LEU A N 1
ATOM 804 C CA . LEU A 1 104 ? -2.005 3.074 11.566 1.00 96.44 104 LEU A CA 1
ATOM 805 C C . LEU A 1 104 ? -3.208 2.304 11.028 1.00 96.44 104 LEU A C 1
ATOM 807 O O . LEU A 1 104 ? -3.366 1.126 11.330 1.00 96.44 104 LEU A O 1
ATOM 811 N N . ALA A 1 105 ? -3.997 2.949 10.174 1.00 96.12 105 ALA A N 1
ATOM 812 C CA . ALA A 1 105 ? -4.945 2.307 9.276 1.00 96.12 105 ALA A CA 1
ATOM 813 C C . ALA A 1 105 ? -4.499 2.507 7.825 1.00 96.12 105 ALA A C 1
ATOM 815 O O . ALA A 1 105 ? -4.140 3.616 7.417 1.00 96.12 105 ALA A O 1
ATOM 816 N N . ARG A 1 106 ? -4.557 1.432 7.037 1.00 96.75 106 ARG A N 1
ATOM 817 C CA . ARG A 1 106 ? -4.376 1.488 5.583 1.00 96.75 106 ARG A CA 1
ATOM 818 C C . ARG A 1 106 ? -5.671 1.101 4.898 1.00 96.75 106 ARG A C 1
ATOM 820 O O . ARG A 1 106 ? -6.270 0.085 5.250 1.00 96.75 106 ARG A O 1
ATOM 827 N N . ILE A 1 107 ? -6.078 1.895 3.918 1.00 95.56 107 ILE A N 1
ATOM 828 C CA . ILE A 1 107 ? -7.263 1.641 3.104 1.00 95.56 107 ILE A CA 1
ATOM 829 C C . ILE A 1 107 ? -6.876 1.674 1.628 1.00 95.56 107 ILE A C 1
ATOM 831 O O . ILE A 1 107 ? -6.165 2.570 1.184 1.00 95.56 107 ILE A O 1
ATOM 835 N N . SER A 1 108 ? -7.294 0.662 0.875 1.00 96.81 108 SER A N 1
ATOM 836 C CA . SER A 1 108 ? -7.064 0.586 -0.570 1.00 96.81 108 SER A CA 1
ATOM 837 C C . SER A 1 108 ? -8.194 1.268 -1.333 1.00 96.81 108 SER A C 1
ATOM 839 O O . SER A 1 108 ? -9.347 1.172 -0.922 1.00 96.81 108 SER A O 1
ATOM 841 N N . ILE A 1 109 ? -7.901 1.835 -2.506 1.00 96.88 109 ILE A N 1
ATOM 842 C CA . ILE A 1 109 ? -8.939 2.227 -3.478 1.00 96.88 109 ILE A CA 1
ATOM 843 C C . ILE A 1 109 ? -9.851 1.053 -3.900 1.00 96.88 109 ILE A C 1
ATOM 845 O O . ILE A 1 109 ? -10.974 1.277 -4.344 1.00 96.88 109 ILE A O 1
ATOM 849 N N . TYR A 1 110 ? -9.394 -0.193 -3.735 1.00 96.56 110 TYR A N 1
ATOM 850 C CA . TYR A 1 110 ? -10.146 -1.413 -4.045 1.00 96.56 110 TYR A CA 1
ATOM 851 C C . TYR A 1 110 ? -10.960 -1.952 -2.864 1.00 96.56 110 TYR A C 1
ATOM 853 O O . TYR A 1 110 ? -11.789 -2.844 -3.055 1.00 96.56 110 TYR A O 1
ATOM 861 N N . ASP A 1 111 ? -10.747 -1.426 -1.653 1.00 95.44 111 ASP A N 1
ATOM 862 C CA . ASP A 1 111 ? -11.580 -1.788 -0.510 1.00 95.44 111 ASP A CA 1
ATOM 863 C C . ASP A 1 111 ? -13.022 -1.354 -0.751 1.00 95.44 111 ASP A C 1
ATOM 865 O O . ASP A 1 111 ? -13.283 -0.387 -1.469 1.00 95.44 111 ASP A O 1
ATOM 869 N N . ARG A 1 112 ? -13.971 -2.074 -0.145 1.00 93.44 112 ARG A N 1
ATOM 870 C CA . ARG A 1 112 ? -15.393 -1.757 -0.267 1.00 93.44 112 ARG A CA 1
ATOM 871 C C . ARG A 1 112 ? -15.944 -1.176 1.025 1.00 93.44 112 ARG A C 1
ATOM 873 O O . ARG A 1 112 ? -15.778 -1.768 2.088 1.00 93.44 112 ARG A O 1
ATOM 880 N N . VAL A 1 113 ? -16.663 -0.066 0.906 1.00 91.00 113 VAL A N 1
ATOM 881 C CA . VAL A 1 113 ? -17.462 0.544 1.972 1.00 91.00 113 VAL A CA 1
ATOM 882 C C . VAL A 1 113 ? -18.915 0.480 1.527 1.00 91.00 113 VAL A C 1
ATOM 884 O O . VAL A 1 113 ? -19.275 1.036 0.494 1.00 91.00 113 VAL A O 1
ATOM 887 N N . ASN A 1 114 ? -19.739 -0.263 2.270 1.00 87.56 114 ASN A N 1
ATOM 888 C CA . ASN A 1 114 ? -21.152 -0.487 1.941 1.00 87.56 114 ASN A CA 1
ATOM 889 C C . ASN A 1 114 ? -21.382 -0.942 0.479 1.00 87.56 114 ASN A C 1
ATOM 891 O O . ASN A 1 114 ? -22.232 -0.428 -0.242 1.00 87.56 114 ASN A O 1
ATOM 895 N N . GLY A 1 115 ? -20.558 -1.880 0.007 1.00 89.06 115 GLY A N 1
ATOM 896 C CA . GLY A 1 115 ? -20.663 -2.430 -1.346 1.00 89.06 115 GLY A CA 1
ATOM 897 C C . GLY A 1 115 ? -20.069 -1.564 -2.466 1.00 89.06 115 GLY A C 1
ATOM 898 O O . GLY A 1 115 ? -19.841 -2.112 -3.542 1.00 89.06 115 GLY A O 1
ATOM 899 N N . ALA A 1 116 ? -19.727 -0.293 -2.239 1.00 92.88 116 ALA A N 1
ATOM 900 C CA . ALA A 1 116 ? -19.026 0.564 -3.206 1.00 92.88 116 ALA A CA 1
ATOM 901 C C . ALA A 1 116 ? -17.508 0.517 -2.999 1.00 92.88 116 ALA A C 1
ATOM 903 O O . ALA A 1 116 ? -17.063 0.371 -1.862 1.00 92.88 116 ALA A O 1
ATOM 904 N N . THR A 1 117 ? -16.705 0.632 -4.062 1.00 95.31 117 THR A N 1
ATOM 905 C CA . THR A 1 117 ? -15.245 0.724 -3.890 1.00 95.31 117 THR A CA 1
ATOM 906 C C . THR A 1 117 ? -14.860 2.089 -3.330 1.00 95.31 117 THR A C 1
ATOM 908 O O . THR A 1 117 ? -15.530 3.083 -3.599 1.00 95.31 117 THR A O 1
ATOM 911 N N . VAL A 1 118 ? -13.767 2.166 -2.575 1.00 95.00 118 VAL A N 1
ATOM 912 C CA . VAL A 1 118 ? -13.229 3.447 -2.097 1.00 95.00 118 VAL A CA 1
ATOM 913 C C . VAL A 1 118 ? -12.914 4.382 -3.270 1.00 95.00 118 VAL A C 1
ATOM 915 O O . VAL A 1 118 ? -13.150 5.580 -3.152 1.00 95.00 118 VAL A O 1
ATOM 918 N N . ASP A 1 119 ? -12.470 3.858 -4.418 1.00 96.12 119 ASP A N 1
ATOM 919 C CA . ASP A 1 119 ? -12.309 4.641 -5.653 1.00 96.12 119 ASP A CA 1
ATOM 920 C C . ASP A 1 119 ? -13.612 5.343 -6.074 1.00 96.12 119 ASP A C 1
ATOM 922 O O . ASP A 1 119 ? -13.623 6.551 -6.305 1.00 96.12 119 ASP A O 1
ATOM 926 N N . ASP A 1 120 ? -14.735 4.618 -6.109 1.00 95.12 120 ASP A N 1
ATOM 927 C CA . ASP A 1 120 ? -16.040 5.185 -6.480 1.00 95.12 120 ASP A CA 1
ATOM 928 C C . ASP A 1 120 ? -16.475 6.306 -5.536 1.00 95.12 120 ASP A C 1
ATOM 930 O O . ASP A 1 120 ? -17.046 7.306 -5.977 1.00 95.12 120 ASP A O 1
ATOM 934 N N . VAL A 1 121 ? -16.169 6.157 -4.249 1.00 92.88 121 VAL A N 1
ATOM 935 C CA . VAL A 1 121 ? -16.452 7.163 -3.222 1.00 92.88 121 VAL A CA 1
ATOM 936 C C . VAL A 1 121 ? -15.599 8.409 -3.433 1.00 92.88 121 VAL A C 1
ATOM 938 O O . VAL A 1 121 ? -16.120 9.523 -3.438 1.00 92.88 121 VAL A O 1
ATOM 941 N N . LEU A 1 122 ? -14.292 8.235 -3.649 1.00 91.38 122 LEU A N 1
ATOM 942 C CA . LEU A 1 122 ? -13.349 9.337 -3.858 1.00 91.38 122 LEU A CA 1
ATOM 943 C C . LEU A 1 122 ? -13.672 10.151 -5.115 1.00 91.38 122 LEU A C 1
ATOM 945 O O . LEU A 1 122 ? -13.496 11.368 -5.119 1.00 91.38 122 LEU A O 1
ATOM 949 N N . TYR A 1 123 ? -14.175 9.496 -6.162 1.00 92.75 123 TYR A N 1
ATOM 950 C CA . TYR A 1 123 ? -14.609 10.155 -7.395 1.00 92.75 123 TYR A CA 1
ATOM 951 C C . TYR A 1 123 ? -16.073 10.615 -7.372 1.00 92.75 123 TYR A C 1
ATOM 953 O O . TYR A 1 123 ? -16.582 11.060 -8.401 1.00 92.75 123 TYR A O 1
ATOM 961 N N . GLY A 1 124 ? -16.758 10.521 -6.227 1.00 91.81 124 GLY A N 1
ATOM 962 C CA . GLY A 1 124 ? -18.136 10.990 -6.066 1.00 91.81 124 GLY A CA 1
ATOM 963 C C . GLY A 1 124 ? -19.165 10.218 -6.896 1.00 91.81 124 GLY A C 1
ATOM 964 O O . GLY A 1 124 ? -20.266 10.717 -7.116 1.00 91.81 124 GLY A O 1
ATOM 965 N N . ARG A 1 125 ? -18.825 9.011 -7.368 1.00 94.38 125 ARG A N 1
ATOM 966 C CA . ARG A 1 125 ? -19.747 8.137 -8.115 1.00 94.38 125 ARG A CA 1
ATOM 967 C C . ARG A 1 125 ? -20.794 7.519 -7.193 1.00 94.38 125 ARG A C 1
ATOM 969 O O . ARG A 1 125 ? -21.898 7.220 -7.637 1.00 94.38 125 ARG A O 1
ATOM 976 N N . VAL A 1 126 ? -20.443 7.330 -5.919 1.00 93.38 126 VAL A N 1
ATOM 977 C CA . VAL A 1 126 ? -21.333 6.824 -4.870 1.00 93.38 126 VAL A CA 1
ATOM 978 C C . VAL A 1 126 ? -21.124 7.631 -3.591 1.00 93.38 126 VAL A C 1
ATOM 980 O O . VAL A 1 126 ? -19.992 7.886 -3.188 1.00 93.38 126 VAL A O 1
ATOM 983 N N . ALA A 1 127 ? -22.221 8.008 -2.936 1.00 91.31 127 ALA A N 1
ATOM 984 C CA . ALA A 1 127 ? -22.189 8.593 -1.602 1.00 91.31 127 ALA A CA 1
ATOM 985 C C . ALA A 1 127 ? -22.240 7.492 -0.534 1.00 91.31 127 ALA A C 1
ATOM 987 O O . ALA A 1 127 ? -22.995 6.528 -0.653 1.00 91.31 127 ALA A O 1
ATOM 988 N N . VAL A 1 128 ? -21.463 7.662 0.532 1.00 90.31 128 VAL A N 1
ATOM 989 C CA . VAL A 1 128 ? -21.464 6.781 1.708 1.00 90.31 128 VAL A CA 1
ATOM 990 C C . VAL A 1 128 ? -21.506 7.624 2.964 1.00 90.31 128 VAL A C 1
ATOM 992 O O . VAL A 1 128 ? -20.961 8.727 3.007 1.00 90.31 128 VAL A O 1
ATOM 995 N N . ASP A 1 129 ? -22.152 7.085 3.988 1.00 91.19 129 ASP A N 1
ATOM 996 C CA . ASP A 1 129 ? -22.325 7.762 5.265 1.00 91.19 129 ASP A CA 1
ATOM 997 C C . ASP A 1 129 ? -20.976 7.836 6.021 1.00 91.19 129 ASP A C 1
ATOM 999 O O . ASP A 1 129 ? -20.303 6.806 6.164 1.00 91.19 129 ASP A O 1
ATOM 1003 N N . PRO A 1 130 ? -20.532 9.010 6.518 1.00 87.75 130 PRO A N 1
ATOM 1004 C CA . PRO A 1 130 ? -19.243 9.144 7.203 1.00 87.75 130 PRO A CA 1
ATOM 1005 C C . PRO A 1 130 ? -18.975 8.150 8.357 1.00 87.75 130 PRO A C 1
ATOM 1007 O O . PRO A 1 130 ? -17.840 7.674 8.460 1.00 87.75 130 PRO A O 1
ATOM 1010 N N . PRO A 1 131 ? -19.956 7.762 9.199 1.00 91.31 131 PRO A N 1
ATOM 1011 C CA . PRO A 1 131 ? -19.797 6.688 10.180 1.00 91.31 131 PRO A CA 1
ATOM 1012 C C . PRO A 1 131 ? -19.398 5.337 9.570 1.00 91.31 131 PRO A C 1
ATOM 1014 O O . PRO A 1 131 ? -18.600 4.616 10.165 1.00 91.31 131 PRO A O 1
ATOM 1017 N N . GLN A 1 132 ? -19.885 4.998 8.372 1.00 89.94 132 GLN A N 1
ATOM 1018 C CA . GLN A 1 132 ? -19.508 3.753 7.690 1.00 89.94 132 GLN A CA 1
ATOM 1019 C C . GLN A 1 132 ? -18.050 3.800 7.229 1.00 89.94 132 GLN A C 1
ATOM 1021 O O . GLN A 1 132 ? -17.310 2.836 7.415 1.00 89.94 132 GLN A O 1
ATOM 1026 N N . VAL A 1 133 ? -17.605 4.949 6.708 1.00 87.75 133 VAL A N 1
ATOM 1027 C CA . VAL A 1 133 ? -16.196 5.173 6.350 1.00 87.75 133 VAL A CA 1
ATOM 1028 C C . VAL A 1 133 ? -15.304 5.049 7.586 1.00 87.75 133 VAL A C 1
ATOM 1030 O O . VAL A 1 133 ? -14.268 4.383 7.543 1.00 87.75 133 VAL A O 1
ATOM 1033 N N . ARG A 1 134 ? -15.720 5.641 8.713 1.00 90.19 134 ARG A N 1
ATOM 1034 C CA . ARG A 1 134 ? -15.003 5.528 9.989 1.00 90.19 134 ARG A CA 1
ATOM 1035 C C . ARG A 1 134 ? -14.887 4.071 10.443 1.00 90.19 134 ARG A C 1
ATOM 1037 O O . ARG A 1 134 ? -13.781 3.647 10.768 1.00 90.19 134 ARG A O 1
ATOM 1044 N N . ALA A 1 135 ? -15.977 3.307 10.411 1.00 90.38 135 ALA A N 1
ATOM 1045 C CA . ALA A 1 135 ? -15.967 1.895 10.788 1.00 90.38 135 ALA A CA 1
ATOM 1046 C C . ALA A 1 135 ? -15.029 1.060 9.895 1.00 90.38 135 ALA A C 1
ATOM 1048 O O . ALA A 1 135 ? -14.273 0.227 10.397 1.00 90.38 135 ALA A O 1
ATOM 1049 N N . SER A 1 136 ? -15.006 1.316 8.581 1.00 90.12 136 SER A N 1
ATOM 1050 C CA . SER A 1 136 ? -14.070 0.650 7.663 1.00 90.12 136 SER A CA 1
ATOM 1051 C C . SER A 1 136 ? -12.605 0.977 7.968 1.00 90.12 136 SER A C 1
ATOM 1053 O O . SER A 1 136 ? -11.757 0.090 7.891 1.00 90.12 136 SER A O 1
ATOM 1055 N N . LEU A 1 137 ? -12.294 2.219 8.354 1.00 91.00 137 LEU A N 1
ATOM 1056 C CA . LEU A 1 137 ? -10.943 2.603 8.779 1.00 91.00 137 LEU A CA 1
ATOM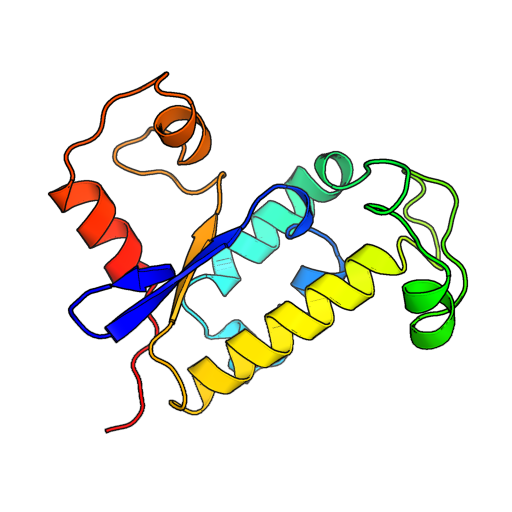 1057 C C . LEU A 1 137 ? -10.539 1.925 10.092 1.00 91.00 137 LEU A C 1
ATOM 1059 O O . LEU A 1 137 ? -9.407 1.465 10.220 1.00 91.00 137 LEU A O 1
ATOM 1063 N N . GLU A 1 138 ? -11.450 1.836 11.059 1.00 91.00 138 GLU A N 1
ATOM 1064 C CA . GLU A 1 138 ? -11.184 1.192 12.350 1.00 91.00 138 GLU A CA 1
ATOM 1065 C C . GLU A 1 138 ? -10.963 -0.315 12.215 1.00 91.00 138 GLU A C 1
ATOM 1067 O O . GLU A 1 138 ? -10.032 -0.843 12.818 1.00 91.00 138 GLU A O 1
ATOM 1072 N N . ALA A 1 139 ? -11.721 -0.993 11.350 1.00 89.44 139 ALA A N 1
ATOM 1073 C CA . ALA A 1 139 ? -11.496 -2.403 11.021 1.00 89.44 139 ALA A CA 1
ATOM 1074 C C . ALA A 1 139 ? -10.122 -2.662 10.365 1.00 89.44 139 ALA A C 1
ATOM 1076 O O . ALA A 1 139 ? -9.629 -3.791 10.356 1.00 89.44 139 ALA A O 1
ATOM 1077 N N . ARG A 1 140 ? -9.496 -1.616 9.812 1.00 87.94 140 ARG A N 1
ATOM 1078 C CA . ARG A 1 140 ? -8.156 -1.642 9.210 1.00 87.94 140 ARG A CA 1
ATOM 1079 C C . ARG A 1 140 ? -7.061 -1.105 10.136 1.00 87.94 140 ARG A C 1
ATOM 1081 O O . ARG A 1 140 ? -5.900 -1.081 9.725 1.00 87.94 140 ARG A O 1
ATOM 1088 N N . ALA A 1 141 ? -7.397 -0.657 11.344 1.00 88.62 141 ALA A N 1
ATOM 1089 C CA . ALA A 1 141 ? -6.442 -0.032 12.247 1.00 88.62 141 ALA A CA 1
ATOM 1090 C C . ALA A 1 141 ? -5.615 -1.074 13.010 1.00 88.62 141 ALA A C 1
ATOM 1092 O O . ALA A 1 141 ? -6.143 -2.045 13.547 1.00 88.62 141 ALA A O 1
ATOM 1093 N N . TYR A 1 142 ? -4.312 -0.829 13.114 1.00 85.06 142 TYR A N 1
ATOM 1094 C CA . TYR A 1 142 ? -3.432 -1.515 14.050 1.00 85.06 142 TYR A CA 1
ATOM 1095 C C . TYR A 1 142 ? -3.166 -0.603 15.260 1.00 85.06 142 TYR A C 1
ATOM 1097 O O . TYR A 1 142 ? -2.867 0.584 15.066 1.00 85.06 142 TYR A O 1
ATOM 1105 N N . PRO A 1 143 ? -3.317 -1.105 16.498 1.00 75.50 143 PRO A N 1
ATOM 1106 C CA . PRO A 1 143 ? -3.180 -0.286 17.697 1.00 75.50 143 PRO A CA 1
ATOM 1107 C C . PRO A 1 143 ? -1.731 0.172 17.911 1.00 75.50 143 PRO A C 1
ATOM 1109 O O . PRO A 1 143 ? -0.785 -0.523 17.542 1.00 75.50 143 PRO A O 1
ATOM 1112 N N . ALA A 1 144 ? -1.559 1.336 18.544 1.00 68.25 144 ALA A N 1
ATOM 1113 C C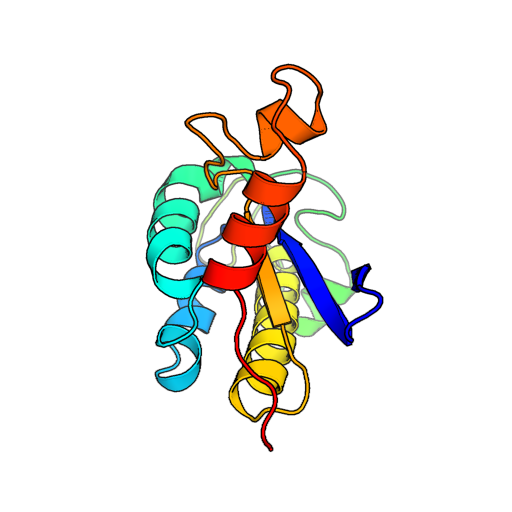A . ALA A 1 144 ? -0.275 1.693 19.144 1.00 68.25 144 ALA A CA 1
ATOM 1114 C C . ALA A 1 144 ? -0.030 0.821 20.389 1.00 68.25 144 ALA A C 1
ATOM 1116 O O . ALA A 1 144 ? -0.986 0.341 21.006 1.00 68.25 144 ALA A O 1
ATOM 1117 N N . ALA A 1 145 ? 1.236 0.616 20.755 1.00 63.53 145 ALA A N 1
ATOM 1118 C CA . ALA A 1 145 ? 1.553 -0.008 22.036 1.00 63.53 145 ALA A CA 1
ATOM 1119 C C . ALA A 1 145 ? 1.104 0.930 23.168 1.00 63.53 145 ALA A C 1
ATOM 1121 O O . ALA A 1 145 ? 1.216 2.150 23.032 1.00 63.53 145 ALA A O 1
ATOM 1122 N N . SER A 1 146 ? 0.536 0.348 24.227 1.00 53.31 146 SER A N 1
ATOM 1123 C CA . SER A 1 146 ? 0.130 1.061 25.447 1.00 53.31 146 SER A CA 1
ATOM 1124 C C . SER A 1 146 ? 1.338 1.483 26.272 1.00 53.31 146 SER A C 1
ATOM 1126 O O . SER A 1 146 ? 2.307 0.691 26.313 1.00 53.31 146 SER A O 1
#

Foldseek 3Di:
DADPVQEAEAEAELQQQAVLLLVLCPPVLNVPALCNVVSNVSNVPRNQVQQDDDVSQEDPVLCVVQNDADPGSDCDPRGGSNSNVSSVVVSVVSVCLSQQVGWYFYAYQQDDQPNHGVVCCVVVVDDDDVVSVVVNRVSRIRHHDD

Organism: NCBI:txid36805

Secondary structure (DSSP, 8-state):
-B-TT--EEEEE-GGG-SHHHHHHHTSTTGGGSTTHHHHHHHHHHHGGGG---GGGT--HHHHHHH-PPPSTT--SSS--HHHHHHHHHHHHHHHHHHTTSS-EEEEETT-EETTEEHHHHHTTSS---HHHHHHHHHHTEEPPP-

pLDDT: mean 93.45, std 6.12, range [53.31, 98.5]

Radius of gyration: 15.88 Å; chains: 1; bounding box: 43×27×45 Å

Sequence (146 aa):
MITRDGLAVELDEQFHFTRYRAMTLRIKRLGALPWAGPYFDYCAQFESAAARGGGRWTSPSTEKMFGASDPVGVFGKRGSARAKQRALYDAMKDFAASVGVVRLARISIYDRVNGATVDDVLYGRVAVDPPQVRASLEARAYPAAS

InterPro domains:
  IPR055679 Protein of unknown function DUF7255 [PF23913] (5-122)